Protein AF-A0A8C6LZG4-F1 (afdb_monomer)

Solvent-accessible surface area (backbone atoms only — not comparable to full-atom values): 3947 Å² total; per-residue (Å²): 125,69,69,65,58,54,51,55,52,54,53,49,53,52,51,49,52,52,52,51,53,50,52,52,46,58,50,65,74,41,42,70,62,49,50,53,40,44,59,45,27,41,51,97,91,38,83,72,47,81,55,64,70,67,43,44,44,64,58,55,53,52,52,61,62,73,77,108

InterPro domains:
  IPR011012 Longin-like domain superfamily [SSF64356] (26-62)
  IPR022775 AP complex, mu/sigma subunit [PF01217] (26-65)

Radius of gyration: 19.66 Å; Cα contacts (8 Å, |Δi|>4): 21; chains: 1; bounding box: 27×24×64 Å

Organism: Nothobranchius furzeri (NCBI:txid105023)

Sequence (68 aa):
LIEGEVGSRLEEETNVGFSLTRRLNQIMFHLDSVHIILDE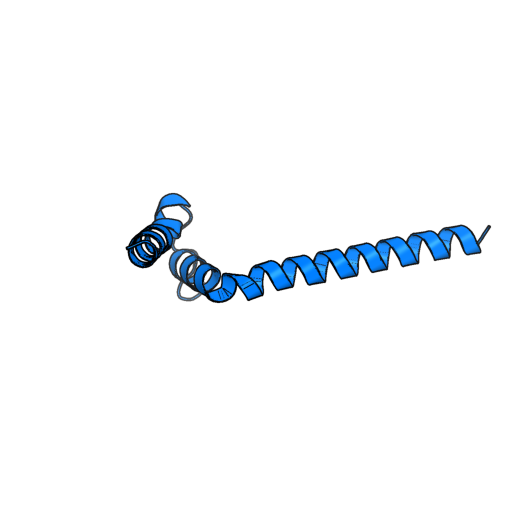MIQNGHIVETNKNRILAPLTAINKMADG

pLDDT: mean 85.48, std 15.12, range [49.81, 98.44]

Structure (mmCIF, N/CA/C/O backbone):
data_AF-A0A8C6LZG4-F1
#
_entry.id   AF-A0A8C6LZG4-F1
#
loop_
_atom_site.group_PDB
_atom_site.id
_atom_site.type_symbol
_atom_site.label_atom_id
_atom_site.label_alt_id
_atom_site.label_comp_id
_atom_site.label_asym_id
_atom_site.label_entity_id
_atom_site.label_seq_id
_atom_site.pdbx_PDB_ins_code
_atom_site.Cartn_x
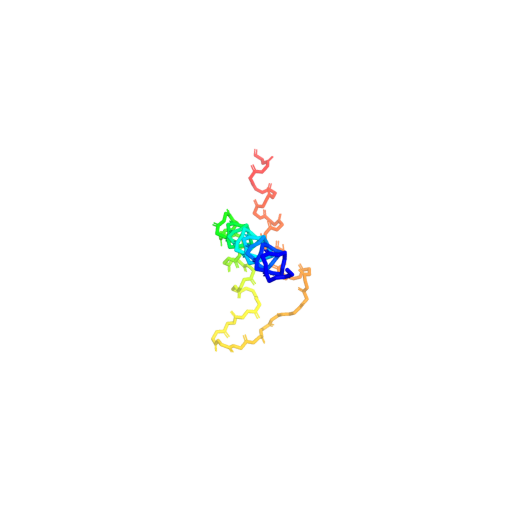_atom_site.Cartn_y
_atom_site.Cartn_z
_atom_site.occupancy
_atom_site.B_iso_or_equiv
_atom_site.auth_seq_id
_atom_site.auth_comp_id
_atom_site.auth_asym_id
_atom_site.auth_atom_id
_atom_site.pdbx_PDB_model_num
ATOM 1 N N . LEU A 1 1 ? 12.603 7.077 -45.632 1.00 54.00 1 LEU A N 1
ATOM 2 C CA . LEU A 1 1 ? 11.349 7.158 -44.844 1.00 54.00 1 LEU A CA 1
ATOM 3 C C . LEU A 1 1 ? 11.221 6.049 -43.792 1.00 54.00 1 LEU A C 1
ATOM 5 O O . LEU A 1 1 ? 10.516 6.267 -42.828 1.00 54.00 1 LEU A O 1
ATOM 9 N N . ILE A 1 2 ? 11.929 4.917 -43.913 1.00 59.22 2 ILE A N 1
ATOM 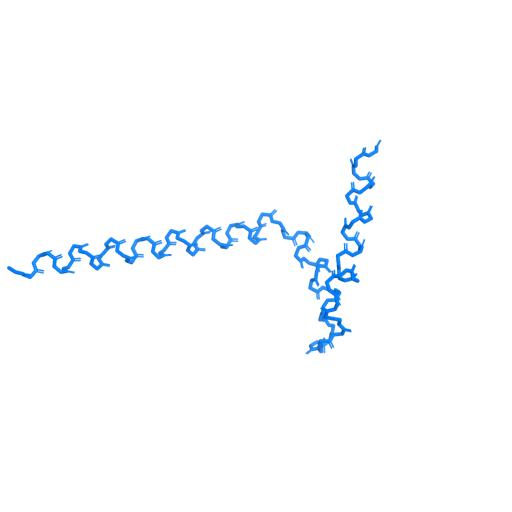10 C CA . ILE A 1 2 ? 11.745 3.749 -43.028 1.00 59.22 2 ILE A CA 1
ATOM 11 C C . ILE A 1 2 ? 12.581 3.845 -41.727 1.00 59.22 2 ILE A C 1
ATOM 13 O O . ILE A 1 2 ? 12.177 3.332 -40.692 1.00 59.22 2 ILE A O 1
ATOM 17 N N . GLU A 1 3 ? 13.713 4.558 -41.730 1.00 56.06 3 GLU A N 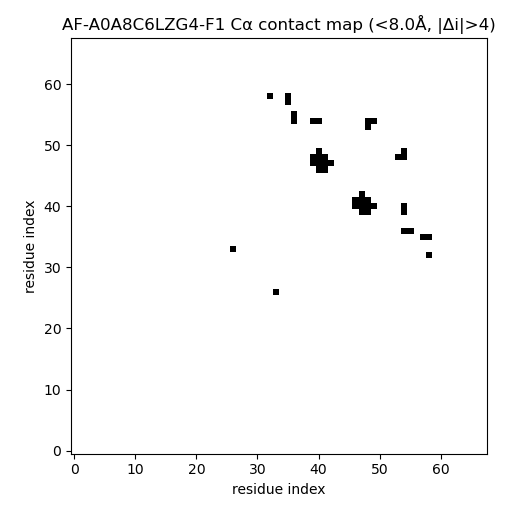1
ATOM 18 C CA . GLU A 1 3 ? 14.589 4.672 -40.544 1.00 56.06 3 GLU A CA 1
ATOM 19 C C . GLU A 1 3 ? 14.018 5.565 -39.426 1.00 56.06 3 GLU A C 1
ATOM 21 O O . GLU A 1 3 ? 14.296 5.332 -38.252 1.00 56.06 3 GLU A O 1
ATOM 26 N N . GLY A 1 4 ? 13.172 6.545 -39.769 1.00 57.25 4 GLY A N 1
ATOM 27 C CA . GLY A 1 4 ? 12.551 7.449 -38.792 1.00 57.25 4 GLY A CA 1
ATOM 28 C C . GLY A 1 4 ? 11.452 6.794 -37.947 1.00 57.25 4 GLY A C 1
ATOM 29 O O . GLY A 1 4 ? 11.339 7.099 -36.766 1.00 57.25 4 GLY A O 1
ATOM 30 N N . GLU A 1 5 ? 10.681 5.864 -38.522 1.00 59.78 5 GLU A N 1
ATOM 31 C CA . GLU A 1 5 ? 9.646 5.104 -37.795 1.00 59.78 5 GLU A CA 1
ATOM 32 C C . GLU A 1 5 ? 10.235 3.991 -36.920 1.00 59.78 5 GLU A C 1
ATOM 34 O O . GLU A 1 5 ? 9.695 3.678 -35.861 1.00 59.78 5 GLU A O 1
ATOM 39 N N . VAL A 1 6 ? 11.351 3.381 -37.338 1.00 60.94 6 VAL A N 1
ATOM 40 C CA . VAL A 1 6 ? 12.032 2.360 -36.525 1.00 60.94 6 VAL A CA 1
ATOM 41 C C . VAL A 1 6 ? 12.715 3.006 -35.315 1.00 60.94 6 VAL A C 1
ATOM 43 O O . VAL A 1 6 ? 12.629 2.460 -34.217 1.00 60.94 6 VAL A O 1
ATOM 46 N N . GLY A 1 7 ? 13.335 4.181 -35.485 1.00 61.34 7 GLY A N 1
ATOM 47 C CA . GLY A 1 7 ? 13.954 4.937 -34.390 1.00 61.34 7 GLY A CA 1
ATOM 48 C C . GLY A 1 7 ? 12.955 5.376 -33.315 1.00 61.34 7 GLY A C 1
ATOM 49 O O . GLY A 1 7 ? 13.195 5.133 -32.134 1.00 61.34 7 GLY A O 1
ATOM 50 N N . SER A 1 8 ? 11.802 5.928 -33.710 1.00 62.47 8 SER A N 1
ATOM 51 C CA . SER A 1 8 ? 10.766 6.351 -32.756 1.00 62.47 8 SER A CA 1
ATOM 52 C C . SER A 1 8 ? 10.165 5.176 -31.980 1.00 62.47 8 SER A C 1
ATOM 54 O O . SER A 1 8 ? 9.950 5.278 -30.774 1.00 62.47 8 SER A O 1
ATOM 56 N N . ARG A 1 9 ? 9.958 4.028 -32.640 1.00 59.50 9 ARG A N 1
ATOM 57 C CA . ARG A 1 9 ? 9.408 2.832 -31.989 1.00 59.50 9 ARG A CA 1
ATOM 58 C C . ARG A 1 9 ? 10.377 2.226 -30.970 1.00 59.50 9 ARG A C 1
ATOM 60 O O . ARG A 1 9 ? 9.945 1.781 -29.917 1.00 59.50 9 ARG A O 1
ATOM 67 N N . LEU A 1 10 ? 11.684 2.229 -31.243 1.00 58.78 10 LEU A N 1
ATOM 68 C CA . LEU A 1 10 ? 12.697 1.734 -30.298 1.00 58.78 10 LEU A CA 1
ATOM 69 C C . LEU A 1 10 ? 12.862 2.648 -29.070 1.00 58.78 10 LEU A C 1
ATOM 71 O O . LEU A 1 10 ? 13.070 2.148 -27.961 1.00 58.78 10 LEU A O 1
ATOM 75 N N . GLU A 1 11 ? 12.746 3.967 -29.239 1.00 62.53 11 GLU A N 1
ATOM 76 C CA . GLU A 1 11 ? 12.734 4.919 -28.118 1.00 62.53 11 GLU A CA 1
ATOM 77 C C . GLU A 1 11 ? 11.496 4.740 -27.231 1.00 62.53 11 GLU A C 1
ATOM 79 O O . GLU A 1 11 ? 11.611 4.736 -26.002 1.00 62.53 11 GLU A O 1
ATOM 84 N N . GLU A 1 12 ? 10.325 4.530 -27.834 1.00 63.22 12 GLU A N 1
ATOM 85 C CA . GLU A 1 12 ? 9.077 4.303 -27.105 1.00 63.22 12 GLU A CA 1
ATOM 86 C C . GLU A 1 12 ? 9.118 2.994 -26.298 1.00 63.22 12 GLU A C 1
ATOM 88 O O . GLU A 1 12 ? 8.840 3.007 -25.099 1.00 63.22 12 GLU A O 1
ATOM 93 N N . GLU A 1 13 ? 9.583 1.892 -26.895 1.00 61.50 13 GLU A N 1
ATOM 94 C CA . GLU A 1 13 ? 9.782 0.605 -26.204 1.00 61.50 13 GLU A CA 1
ATOM 95 C C . GLU A 1 13 ? 10.799 0.715 -25.049 1.00 61.50 13 GLU A C 1
ATOM 97 O O . GLU A 1 13 ? 10.590 0.165 -23.964 1.00 61.50 13 GLU A O 1
ATOM 102 N N . THR A 1 14 ? 11.881 1.484 -25.232 1.00 67.06 14 THR A N 1
ATOM 103 C CA . THR A 1 14 ? 12.886 1.733 -24.180 1.00 67.06 14 THR A CA 1
ATOM 104 C C . THR A 1 14 ? 12.295 2.543 -23.021 1.00 67.06 14 THR A C 1
ATOM 106 O O . THR A 1 14 ? 12.531 2.229 -21.850 1.00 67.06 14 THR A O 1
ATOM 109 N N . ASN A 1 15 ? 11.478 3.554 -23.325 1.00 74.31 15 ASN A N 1
ATOM 110 C CA . ASN A 1 15 ? 10.787 4.362 -22.323 1.00 74.31 15 ASN A CA 1
ATOM 111 C C . ASN A 1 15 ? 9.749 3.532 -21.544 1.00 74.31 15 ASN A C 1
ATOM 113 O O . ASN A 1 15 ? 9.675 3.608 -20.312 1.00 74.31 15 ASN A O 1
ATOM 117 N N . VAL A 1 16 ? 9.001 2.665 -22.238 1.00 79.06 16 VAL A N 1
ATOM 118 C CA . VAL A 1 16 ? 8.085 1.702 -21.610 1.00 79.06 16 VAL A CA 1
ATOM 119 C C . VAL A 1 16 ? 8.858 0.763 -20.682 1.00 79.06 16 VAL A C 1
ATOM 121 O O . VAL A 1 16 ? 8.501 0.653 -19.506 1.00 79.06 16 VAL A O 1
ATOM 124 N N . GLY A 1 17 ? 9.957 0.161 -21.145 1.00 79.44 17 GLY A N 1
ATOM 125 C CA . GLY A 1 17 ? 10.801 -0.723 -20.335 1.00 79.44 17 GLY A CA 1
ATOM 126 C C . GLY A 1 17 ? 11.349 -0.054 -19.067 1.00 79.44 17 GLY A C 1
ATOM 127 O O . GLY A 1 17 ? 11.294 -0.629 -17.972 1.00 79.44 17 GLY A O 1
ATOM 128 N N . PHE A 1 18 ? 11.803 1.197 -19.176 1.00 82.19 18 PHE A N 1
ATOM 129 C CA . PHE A 1 18 ? 12.266 1.979 -18.028 1.00 82.19 18 PHE A CA 1
ATOM 130 C C . PHE A 1 18 ? 11.128 2.286 -17.042 1.00 82.19 18 PHE A C 1
ATOM 132 O O . PHE A 1 18 ? 11.288 2.136 -15.827 1.00 82.19 18 PHE A O 1
ATOM 139 N N . SER A 1 19 ? 9.946 2.648 -17.552 1.00 86.31 19 SER A N 1
ATOM 140 C CA . SER A 1 19 ? 8.768 2.920 -16.724 1.00 86.31 19 SER A CA 1
ATOM 141 C C . SER A 1 19 ? 8.309 1.686 -15.935 1.00 86.31 19 SER A C 1
ATOM 143 O O . SER A 1 19 ? 7.996 1.798 -14.748 1.00 86.31 19 SER A O 1
ATOM 145 N N . LEU A 1 20 ? 8.336 0.496 -16.549 1.00 87.50 20 LEU A N 1
ATOM 146 C CA . LEU A 1 20 ? 7.972 -0.769 -15.907 1.00 87.50 20 LEU A CA 1
ATOM 147 C C . LEU A 1 20 ? 8.967 -1.140 -14.809 1.00 87.50 20 LEU A C 1
ATOM 149 O O . LEU A 1 20 ? 8.562 -1.437 -13.685 1.00 87.50 20 LEU A O 1
ATOM 153 N N . THR A 1 21 ? 10.263 -1.039 -15.108 1.00 89.81 21 THR A N 1
ATOM 154 C CA . THR A 1 21 ? 11.334 -1.297 -14.136 1.00 89.81 21 THR A CA 1
ATOM 155 C C . THR A 1 21 ? 11.201 -0.374 -12.924 1.00 89.81 21 THR A C 1
ATOM 157 O O . THR A 1 21 ? 11.266 -0.826 -11.781 1.00 89.81 21 THR A O 1
ATOM 160 N N . ARG A 1 22 ? 10.921 0.915 -13.155 1.00 91.75 22 ARG A N 1
ATOM 161 C CA . ARG A 1 22 ? 10.683 1.892 -12.086 1.00 91.75 22 ARG A CA 1
ATOM 162 C C . ARG A 1 22 ? 9.462 1.541 -11.233 1.00 91.75 22 ARG A C 1
ATOM 164 O O . ARG A 1 22 ? 9.533 1.657 -10.013 1.00 91.75 22 ARG A O 1
ATOM 171 N N . ARG A 1 23 ? 8.354 1.101 -11.841 1.00 91.31 23 ARG A N 1
ATOM 172 C CA . ARG A 1 23 ? 7.138 0.692 -11.110 1.00 91.31 23 ARG A CA 1
ATOM 173 C C . ARG A 1 23 ? 7.378 -0.538 -10.239 1.00 91.31 23 ARG A C 1
ATOM 175 O O . ARG A 1 23 ? 6.975 -0.538 -9.080 1.00 91.31 23 ARG A O 1
ATOM 182 N N . LEU A 1 24 ? 8.052 -1.558 -10.769 1.00 92.88 24 LEU A N 1
ATOM 183 C CA . LEU A 1 24 ? 8.402 -2.753 -9.997 1.00 92.88 24 LEU A CA 1
ATOM 184 C C . LEU A 1 24 ? 9.336 -2.403 -8.834 1.00 92.88 24 LEU A C 1
ATOM 186 O O . LEU A 1 24 ? 9.108 -2.854 -7.715 1.00 92.88 24 LEU A O 1
ATOM 190 N N . ASN A 1 25 ? 10.322 -1.532 -9.067 1.00 93.12 25 ASN A N 1
ATOM 191 C CA . ASN A 1 25 ? 11.226 -1.062 -8.021 1.00 93.12 25 ASN A CA 1
ATOM 192 C C . ASN A 1 25 ? 10.475 -0.339 -6.887 1.00 93.12 25 ASN A C 1
ATOM 194 O O . ASN A 1 25 ? 10.728 -0.626 -5.724 1.00 93.12 25 ASN A O 1
ATOM 198 N N . GLN A 1 26 ? 9.492 0.515 -7.200 1.00 92.00 26 GLN A N 1
ATOM 199 C CA . GLN A 1 26 ? 8.666 1.178 -6.180 1.00 92.00 26 GLN A CA 1
ATOM 200 C C . GLN A 1 26 ? 7.901 0.189 -5.290 1.00 92.00 26 GLN A C 1
ATOM 202 O O . GLN A 1 26 ? 7.786 0.428 -4.090 1.00 92.00 26 GLN A O 1
ATOM 207 N N . ILE A 1 27 ? 7.389 -0.904 -5.864 1.00 94.25 27 ILE A N 1
ATOM 208 C CA . ILE A 1 27 ? 6.664 -1.946 -5.122 1.00 94.25 27 ILE A CA 1
ATOM 209 C C . ILE A 1 27 ? 7.640 -2.753 -4.262 1.00 94.25 27 ILE A C 1
ATOM 211 O O . ILE A 1 27 ? 7.403 -2.930 -3.071 1.00 94.25 27 ILE A O 1
ATOM 215 N N . MET A 1 28 ? 8.754 -3.203 -4.847 1.00 93.25 28 MET A N 1
ATOM 216 C CA . MET A 1 28 ? 9.757 -4.006 -4.142 1.00 93.25 28 MET A CA 1
ATOM 217 C C . MET A 1 28 ? 10.481 -3.223 -3.039 1.00 93.25 28 MET A C 1
ATOM 219 O O . MET A 1 28 ? 10.865 -3.812 -2.037 1.00 93.25 28 MET A O 1
ATOM 223 N N . PHE A 1 29 ? 10.655 -1.908 -3.192 1.00 95.06 29 PHE A N 1
ATOM 224 C CA . PHE A 1 29 ? 11.268 -1.057 -2.168 1.00 95.06 29 PHE A CA 1
ATOM 225 C C . PHE A 1 29 ? 10.362 -0.857 -0.943 1.00 95.06 29 PHE A C 1
ATOM 227 O O . PHE A 1 29 ? 10.860 -0.733 0.169 1.00 95.06 29 PHE A O 1
ATOM 234 N N . HIS A 1 30 ? 9.037 -0.865 -1.122 1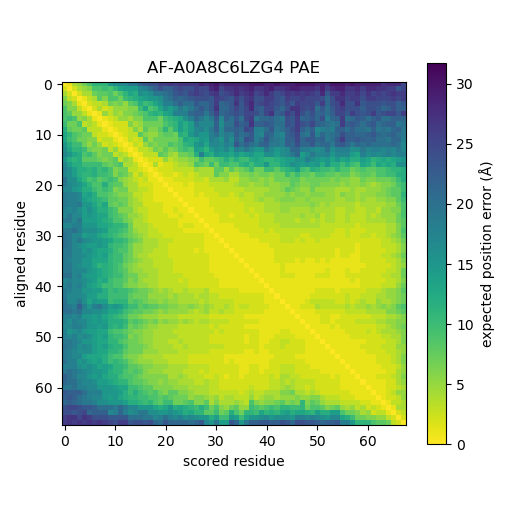.00 94.56 30 HIS A N 1
ATOM 235 C CA . HIS A 1 30 ? 8.058 -0.712 -0.035 1.00 94.56 30 HIS A CA 1
ATOM 236 C C . HIS A 1 30 ? 7.365 -2.037 0.313 1.00 94.56 30 HIS A C 1
ATOM 238 O O . HIS A 1 30 ? 6.187 -2.049 0.676 1.00 94.56 30 HIS A O 1
ATOM 244 N N . LEU A 1 31 ? 8.073 -3.160 0.160 1.00 95.56 31 LEU A N 1
ATOM 245 C CA . LEU A 1 31 ? 7.478 -4.492 0.210 1.00 95.56 31 LEU A CA 1
ATOM 246 C C . LEU A 1 31 ? 6.799 -4.792 1.556 1.00 95.56 31 LEU A C 1
ATOM 248 O O . LEU A 1 31 ? 5.731 -5.400 1.561 1.00 95.56 31 LEU A O 1
ATOM 252 N N . ASP A 1 32 ? 7.357 -4.321 2.670 1.00 94.44 32 ASP A N 1
ATOM 253 C CA . ASP A 1 32 ? 6.763 -4.489 4.004 1.00 94.44 32 ASP A CA 1
ATOM 254 C C . ASP A 1 32 ? 5.398 -3.796 4.094 1.00 94.44 32 ASP A C 1
ATOM 256 O O . ASP A 1 32 ? 4.400 -4.396 4.498 1.00 94.44 32 ASP A O 1
ATOM 260 N N . SER A 1 33 ? 5.321 -2.551 3.613 1.00 95.00 33 SER A N 1
ATOM 26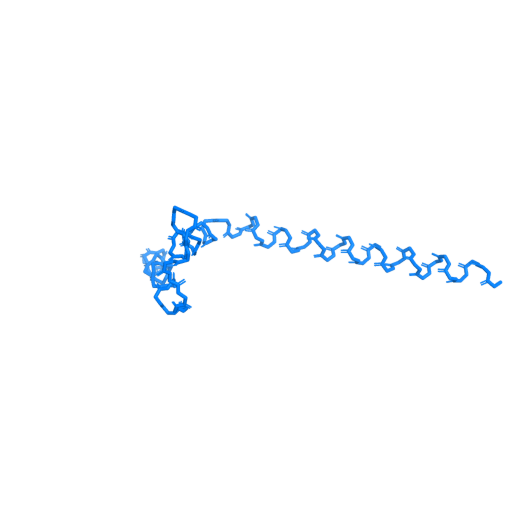1 C CA . SER A 1 33 ? 4.068 -1.801 3.564 1.00 95.00 33 SER A CA 1
ATOM 262 C C . SER A 1 33 ? 3.040 -2.461 2.647 1.00 95.00 33 SER A C 1
ATOM 264 O O . SER A 1 33 ? 1.853 -2.490 2.966 1.00 95.00 33 SER A O 1
ATOM 266 N N . VAL A 1 34 ? 3.487 -3.006 1.512 1.00 96.44 34 VAL A N 1
ATOM 267 C CA . VAL A 1 34 ? 2.627 -3.724 0.562 1.00 96.44 34 VAL A CA 1
ATOM 268 C C . VAL A 1 34 ? 2.062 -5.002 1.180 1.00 96.44 34 VAL A C 1
ATOM 270 O O . VAL A 1 34 ? 0.876 -5.261 1.000 1.00 96.44 34 VAL A O 1
ATOM 273 N N . HIS A 1 35 ? 2.858 -5.773 1.927 1.00 95.81 35 HIS A N 1
ATOM 274 C CA . HIS A 1 35 ? 2.368 -6.973 2.613 1.00 95.81 35 HIS A CA 1
ATOM 275 C C . HIS A 1 35 ? 1.258 -6.640 3.607 1.00 95.81 35 HIS A C 1
ATOM 277 O O . HIS A 1 35 ? 0.219 -7.290 3.584 1.00 95.81 35 HIS A O 1
ATOM 283 N N . ILE A 1 36 ? 1.442 -5.591 4.412 1.00 96.75 36 ILE A N 1
ATOM 284 C CA . ILE A 1 36 ? 0.429 -5.140 5.376 1.00 96.75 36 ILE A CA 1
ATOM 285 C C . ILE A 1 36 ? -0.854 -4.709 4.655 1.00 96.75 36 ILE A C 1
ATOM 287 O O . ILE A 1 36 ? -1.950 -5.095 5.047 1.00 96.75 36 ILE A O 1
ATOM 291 N N . ILE A 1 37 ? -0.732 -3.941 3.568 1.00 97.31 37 ILE A N 1
ATOM 292 C CA . ILE A 1 37 ? -1.891 -3.509 2.772 1.00 97.31 37 ILE A CA 1
ATOM 293 C C . ILE A 1 37 ? -2.636 -4.712 2.184 1.00 97.31 37 ILE A C 1
ATOM 295 O O . ILE A 1 37 ? -3.865 -4.738 2.206 1.00 97.31 37 ILE A O 1
ATOM 299 N N . LEU A 1 38 ? -1.913 -5.694 1.637 1.00 97.31 38 LEU A N 1
ATOM 300 C CA . LEU A 1 38 ? -2.523 -6.867 1.013 1.00 97.31 38 LEU A CA 1
ATOM 301 C C . LEU A 1 38 ? -3.219 -7.770 2.031 1.00 97.31 38 LEU A C 1
ATOM 303 O O . LEU A 1 38 ? -4.305 -8.252 1.721 1.00 97.31 38 LEU A O 1
ATOM 307 N N . ASP A 1 39 ? -2.643 -7.949 3.219 1.00 96.75 39 ASP A N 1
ATOM 308 C CA . ASP A 1 39 ? -3.230 -8.758 4.294 1.00 96.75 39 ASP A CA 1
ATOM 309 C C . ASP A 1 39 ? -4.543 -8.155 4.824 1.00 96.75 39 ASP A C 1
ATOM 311 O O . ASP A 1 39 ? -5.498 -8.872 5.124 1.00 96.75 39 ASP A O 1
ATOM 315 N N . GLU A 1 40 ? -4.642 -6.822 4.849 1.00 98.06 40 GLU A N 1
ATOM 316 C CA . GLU A 1 40 ? -5.887 -6.125 5.190 1.00 98.06 40 GLU A CA 1
ATOM 317 C C . GLU A 1 40 ? -6.921 -6.173 4.057 1.00 98.06 40 GLU A C 1
ATOM 319 O O . GLU A 1 40 ? -8.117 -6.262 4.315 1.00 98.06 40 GLU A O 1
ATOM 324 N N . MET A 1 41 ? -6.500 -6.098 2.790 1.00 98.38 41 MET A N 1
ATOM 325 C CA . MET A 1 41 ? -7.429 -6.057 1.653 1.00 98.38 41 MET A CA 1
ATOM 326 C C . MET A 1 41 ? -7.979 -7.432 1.274 1.00 98.38 41 MET A C 1
ATOM 328 O O . MET A 1 41 ? -9.148 -7.541 0.891 1.00 98.38 41 MET A O 1
ATOM 332 N N . ILE A 1 42 ? -7.137 -8.467 1.304 1.00 98.00 42 ILE A N 1
ATOM 333 C CA . ILE A 1 42 ? -7.428 -9.779 0.728 1.00 98.00 42 ILE A CA 1
ATOM 334 C C . ILE A 1 42 ? -6.983 -10.875 1.687 1.00 98.00 42 ILE A C 1
ATOM 336 O O . ILE A 1 42 ? -5.809 -10.993 2.015 1.00 98.00 42 ILE A O 1
ATOM 340 N N . GLN A 1 43 ? -7.908 -11.762 2.041 1.00 96.56 43 GLN A N 1
ATOM 341 C CA . GLN A 1 43 ? -7.614 -12.938 2.857 1.00 96.56 43 GLN A CA 1
ATOM 342 C C . GLN A 1 43 ? -8.293 -14.161 2.260 1.00 96.56 43 GLN A C 1
ATOM 344 O O . GLN A 1 43 ? -9.427 -14.092 1.785 1.00 96.56 43 GLN A O 1
ATOM 349 N N . ASN A 1 44 ? -7.595 -15.299 2.258 1.00 96.50 44 ASN A N 1
ATOM 350 C CA . ASN A 1 44 ? -8.104 -16.556 1.697 1.00 96.50 44 ASN A CA 1
ATOM 351 C C . ASN A 1 44 ? -8.662 -16.402 0.264 1.00 96.50 44 ASN A C 1
ATOM 353 O O . ASN A 1 44 ? -9.664 -17.022 -0.085 1.00 96.50 44 ASN A O 1
ATOM 357 N N . GLY A 1 45 ? -8.060 -15.523 -0.546 1.00 96.31 45 GLY A N 1
ATOM 358 C CA . GLY A 1 45 ? -8.498 -15.237 -1.917 1.00 96.31 45 GLY A CA 1
ATOM 359 C C . GLY A 1 45 ? -9.760 -14.373 -2.050 1.00 96.31 45 GLY A C 1
ATOM 360 O O . GLY A 1 45 ? -10.241 -14.196 -3.166 1.00 96.31 45 GLY A O 1
ATOM 361 N N . HIS A 1 46 ? -10.292 -13.822 -0.957 1.00 97.81 46 HIS A N 1
ATOM 362 C CA . HIS A 1 46 ? -11.481 -12.967 -0.955 1.00 97.81 46 HIS A CA 1
ATOM 363 C C . HIS A 1 46 ? -11.127 -11.539 -0.542 1.00 97.81 46 HIS A C 1
ATOM 365 O O . HIS A 1 46 ? -10.277 -11.337 0.322 1.00 97.81 46 HIS A O 1
ATOM 371 N N . ILE A 1 47 ? -11.804 -10.551 -1.131 1.00 98.12 47 ILE A N 1
ATOM 372 C CA . ILE A 1 47 ? -11.700 -9.150 -0.705 1.00 98.12 47 ILE A CA 1
ATOM 373 C C . ILE A 1 47 ? -12.426 -9.012 0.635 1.00 98.12 47 ILE A C 1
ATOM 375 O O . ILE A 1 47 ? -13.633 -9.245 0.700 1.00 98.12 47 ILE A O 1
ATOM 379 N N . VAL A 1 48 ? -11.699 -8.638 1.686 1.00 98.19 48 VAL A N 1
ATOM 380 C CA . VAL A 1 48 ? -12.242 -8.502 3.049 1.00 98.19 48 VAL A CA 1
ATOM 381 C C . VAL A 1 48 ? -12.377 -7.046 3.493 1.00 98.19 48 VAL A C 1
ATOM 383 O O . VAL A 1 48 ? -13.229 -6.741 4.325 1.00 98.19 48 VAL A O 1
ATOM 386 N N . GLU A 1 49 ? -11.613 -6.131 2.893 1.00 98.44 49 GLU A N 1
ATOM 387 C CA . GLU A 1 49 ? -11.701 -4.698 3.164 1.00 98.44 49 GLU A CA 1
ATOM 388 C C . GLU A 1 49 ? -11.422 -3.868 1.906 1.00 98.44 49 GLU A C 1
ATOM 390 O O . GLU A 1 49 ? -10.608 -4.210 1.051 1.00 98.44 49 GLU A O 1
ATOM 395 N N . THR A 1 50 ? -12.114 -2.736 1.803 1.00 98.06 50 THR A N 1
ATOM 396 C CA . THR A 1 50 ? -11.976 -1.765 0.706 1.00 98.06 50 THR A CA 1
ATOM 397 C C . THR A 1 50 ? -11.837 -0.328 1.209 1.00 98.06 50 THR A C 1
ATOM 399 O O . THR A 1 50 ? -11.409 0.563 0.471 1.00 98.06 50 THR A O 1
ATOM 402 N N . ASN A 1 51 ? -12.172 -0.072 2.476 1.00 98.19 51 ASN A N 1
ATOM 403 C CA . ASN A 1 51 ? -12.019 1.221 3.107 1.00 98.19 51 ASN A CA 1
ATOM 404 C C . ASN A 1 51 ? -10.535 1.521 3.335 1.00 98.19 51 ASN A C 1
ATOM 406 O O . ASN A 1 51 ? -9.888 0.962 4.221 1.00 98.19 51 ASN A O 1
ATOM 410 N N . LYS A 1 52 ? -10.016 2.483 2.569 1.00 97.06 52 LYS A N 1
ATOM 411 C CA . LYS A 1 52 ? -8.618 2.922 2.630 1.00 97.06 52 LYS A CA 1
ATOM 412 C C . LYS A 1 52 ? -8.147 3.277 4.044 1.00 97.06 52 LYS A C 1
ATOM 414 O O . LYS A 1 52 ? -7.016 2.964 4.395 1.00 97.06 52 LYS A O 1
ATOM 419 N N . ASN A 1 53 ? -8.984 3.928 4.852 1.00 97.50 53 ASN A N 1
ATOM 420 C CA . ASN A 1 53 ?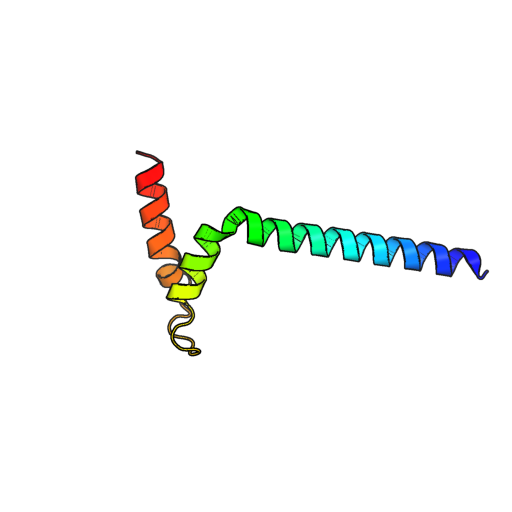 -8.586 4.341 6.198 1.00 97.50 53 ASN A CA 1
ATOM 421 C C . ASN A 1 53 ? -8.409 3.134 7.124 1.00 97.50 53 ASN A C 1
ATOM 423 O O . ASN A 1 53 ? -7.517 3.157 7.964 1.00 97.50 53 ASN A O 1
ATOM 427 N N . ARG A 1 54 ? -9.229 2.087 6.956 1.00 97.50 54 ARG A N 1
ATOM 428 C CA . ARG A 1 54 ? -9.098 0.836 7.714 1.00 97.50 54 ARG A CA 1
ATOM 429 C C . ARG A 1 54 ? -7.858 0.058 7.276 1.00 97.50 54 ARG A C 1
ATOM 431 O O . ARG A 1 54 ? -7.047 -0.271 8.128 1.00 97.50 54 ARG A O 1
ATOM 438 N N . ILE A 1 55 ? -7.645 -0.081 5.965 1.00 98.25 55 ILE A N 1
ATOM 439 C CA . ILE A 1 55 ? -6.464 -0.751 5.384 1.00 98.25 55 ILE A CA 1
ATOM 440 C C . ILE A 1 55 ? -5.150 -0.091 5.830 1.00 98.25 55 ILE A C 1
ATOM 442 O O . ILE A 1 55 ? -4.165 -0.766 6.101 1.00 98.25 55 ILE A O 1
ATOM 446 N N . LEU A 1 56 ? -5.108 1.244 5.904 1.00 97.50 56 LEU A N 1
ATOM 447 C CA . LEU A 1 56 ? -3.893 1.985 6.269 1.00 97.50 56 LEU A CA 1
ATOM 448 C C . LEU A 1 56 ? -3.730 2.209 7.781 1.00 97.50 56 LEU A C 1
ATOM 45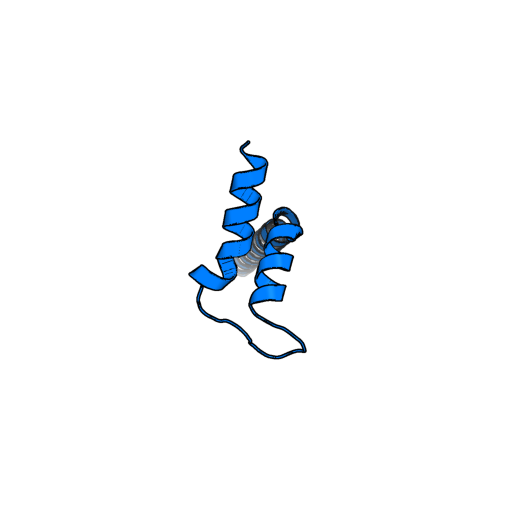0 O O . LEU A 1 56 ? -2.709 2.763 8.205 1.00 97.50 56 LEU A O 1
ATOM 454 N N . ALA A 1 57 ? -4.703 1.815 8.608 1.00 97.12 57 ALA A N 1
ATOM 455 C CA . ALA A 1 57 ? -4.628 2.016 10.054 1.00 97.12 57 ALA A CA 1
ATOM 456 C C . ALA A 1 57 ? -3.429 1.285 10.697 1.00 97.12 57 ALA A C 1
ATOM 458 O O . ALA A 1 57 ? -2.713 1.937 11.467 1.00 97.12 57 ALA A O 1
ATOM 459 N N . PRO A 1 58 ? -3.121 0.015 10.350 1.00 95.88 58 PRO A N 1
ATOM 460 C CA . PRO A 1 58 ? -1.946 -0.678 10.880 1.00 95.88 58 PRO A CA 1
ATOM 461 C C . PRO A 1 58 ? -0.630 0.011 10.496 1.00 95.88 58 PRO A C 1
ATOM 463 O O . PRO A 1 58 ? 0.224 0.228 11.353 1.00 95.88 58 PRO A O 1
ATOM 466 N N . LEU A 1 59 ? -0.492 0.458 9.241 1.00 95.38 59 LEU A N 1
ATOM 467 C CA . LEU A 1 59 ? 0.687 1.211 8.788 1.00 95.38 59 LEU A CA 1
ATOM 468 C C . LEU A 1 59 ? 0.864 2.526 9.543 1.00 95.38 59 LEU A C 1
ATOM 470 O O . LEU A 1 59 ? 1.972 2.891 9.928 1.00 95.38 59 LEU A O 1
ATOM 474 N N . THR A 1 60 ? -0.239 3.230 9.789 1.00 94.25 60 THR A N 1
ATOM 475 C CA . THR A 1 60 ? -0.218 4.478 10.557 1.00 94.25 60 THR A CA 1
ATOM 476 C C . THR A 1 60 ? 0.254 4.241 11.992 1.00 94.25 60 THR A C 1
ATOM 478 O O . THR A 1 60 ? 0.972 5.073 12.543 1.00 94.25 60 THR A O 1
ATOM 481 N N . ALA A 1 61 ? -0.130 3.117 12.604 1.00 93.31 61 ALA A N 1
ATOM 482 C CA . ALA A 1 61 ? 0.322 2.748 13.942 1.00 93.31 61 ALA A CA 1
ATOM 483 C C . ALA A 1 61 ? 1.820 2.402 13.971 1.00 93.31 61 ALA A C 1
ATOM 485 O O . ALA A 1 61 ? 2.526 2.886 14.851 1.00 93.31 61 ALA A O 1
ATOM 486 N N . ILE A 1 62 ? 2.310 1.635 12.991 1.00 92.12 62 ILE A N 1
ATOM 487 C CA . ILE A 1 62 ? 3.726 1.247 12.881 1.00 92.12 62 ILE A CA 1
ATOM 488 C C . ILE A 1 62 ? 4.622 2.472 12.673 1.00 92.12 62 ILE A C 1
ATOM 490 O O . ILE A 1 62 ? 5.607 2.631 13.388 1.00 92.12 62 ILE A O 1
ATOM 494 N N . ASN A 1 63 ? 4.255 3.379 11.764 1.00 88.94 63 ASN A N 1
ATOM 495 C CA . ASN A 1 63 ? 5.039 4.593 11.518 1.00 88.94 63 ASN A CA 1
ATOM 496 C C . ASN A 1 63 ? 5.171 5.451 12.784 1.00 88.94 6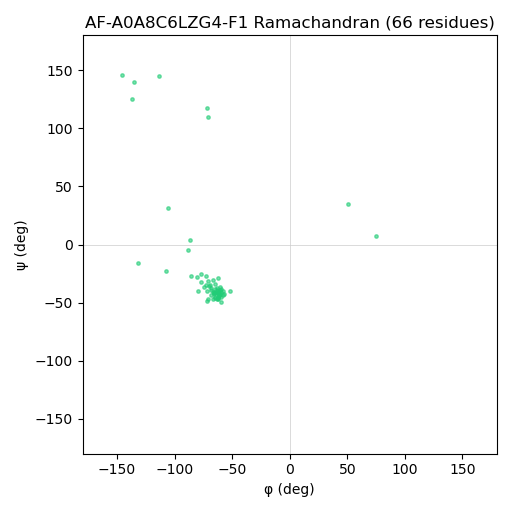3 ASN A C 1
ATOM 498 O O . ASN A 1 63 ? 6.257 5.913 13.108 1.00 88.94 63 ASN A O 1
ATOM 502 N N . LYS A 1 64 ? 4.093 5.578 13.570 1.00 88.69 64 LYS A N 1
ATOM 503 C CA . LYS A 1 64 ? 4.137 6.290 14.857 1.00 88.69 64 LYS A CA 1
ATOM 504 C C . LYS A 1 64 ? 5.074 5.652 15.885 1.00 88.69 64 LYS A C 1
ATOM 506 O O . LYS A 1 64 ? 5.555 6.363 16.757 1.00 88.69 64 LYS A O 1
ATOM 511 N N . MET A 1 65 ? 5.282 4.337 15.827 1.00 84.19 65 MET A N 1
ATOM 512 C CA . MET A 1 65 ? 6.214 3.632 16.713 1.00 84.19 65 MET A CA 1
ATOM 513 C C . MET A 1 65 ? 7.666 3.761 16.245 1.00 84.19 65 MET A C 1
ATOM 515 O O . MET A 1 65 ? 8.561 3.696 17.075 1.00 84.19 65 MET A O 1
ATOM 519 N N . ALA A 1 66 ? 7.900 3.932 14.941 1.00 77.19 66 ALA A N 1
ATOM 520 C CA . ALA A 1 66 ? 9.233 4.136 14.376 1.00 77.19 66 ALA A CA 1
ATOM 521 C C . ALA A 1 66 ? 9.770 5.564 14.594 1.00 77.19 66 ALA A C 1
ATOM 523 O O . ALA A 1 66 ? 10.982 5.762 14.618 1.00 77.19 66 ALA A O 1
ATOM 524 N N . ASP A 1 67 ? 8.873 6.539 14.765 1.00 69.31 67 ASP A N 1
ATOM 525 C CA . ASP A 1 67 ? 9.201 7.953 14.994 1.00 69.31 67 ASP A CA 1
ATOM 526 C C . ASP A 1 67 ? 9.434 8.312 16.485 1.00 69.31 67 ASP A C 1
ATOM 528 O O . ASP A 1 67 ? 9.599 9.492 16.810 1.00 69.31 67 ASP A O 1
ATOM 532 N N . GLY A 1 68 ? 9.408 7.330 17.399 1.00 49.81 68 GLY A N 1
ATOM 533 C CA . GLY A 1 68 ? 9.612 7.499 18.850 1.00 49.81 68 GLY A CA 1
ATOM 534 C C . GLY A 1 68 ? 10.898 6.859 19.352 1.00 49.81 68 GLY A C 1
ATOM 535 O O . GLY A 1 68 ? 11.488 7.432 20.295 1.00 49.81 68 GLY A O 1
#

Foldseek 3Di:
DPVVVVVVVVVVVVVVVVVVVVVVCVCVVCVVLVVLLCVQQDDPRDGPDDPPCSSCVVVVVVVVVVVD

Secondary structure (DSSP, 8-state):
-HHHHHHHHHHHHHHHHHHHHHHHHHHHHTHHHHHHHHHHHEETTEE----HHHHTHHHHHHHHHHT-

Mean predicted aligned error: 8.59 Å